Protein AF-A0AAW0UTW6-F1 (afdb_monomer_lite)

InterPro domains:
  IPR036055 LDL receptor-like superfamily [G3DSA:4.10.400.10] (11-40)
  IPR036055 LDL receptor-like superfamily [SSF57424] (15-42)

Structure (mmCIF, N/CA/C/O backbone):
data_AF-A0AAW0UTW6-F1
#
_entry.id   AF-A0AAW0UTW6-F1
#
loop_
_atom_site.group_PDB
_atom_site.id
_atom_site.type_symbol
_atom_site.label_atom_id
_atom_site.label_alt_id
_atom_site.label_comp_id
_atom_site.label_asym_id
_atom_site.label_entity_id
_atom_site.label_seq_id
_atom_site.pdbx_PDB_ins_code
_atom_site.Cartn_x
_atom_site.Cartn_y
_atom_site.Cartn_z
_atom_site.occupancy
_atom_site.B_iso_or_equiv
_atom_site.auth_seq_id
_atom_site.auth_comp_id
_atom_site.auth_asym_id
_atom_site.auth_atom_id
_atom_site.pdbx_PDB_model_num
ATOM 1 N N . MET A 1 1 ? -2.753 19.426 -11.601 1.00 44.72 1 MET A N 1
ATOM 2 C CA . MET A 1 1 ? -3.096 18.052 -11.170 1.00 44.72 1 MET A CA 1
ATOM 3 C C . MET A 1 1 ? -1.815 17.400 -10.669 1.00 44.72 1 MET A C 1
ATOM 5 O O . MET A 1 1 ? -0.758 17.939 -10.961 1.00 44.72 1 MET A O 1
ATOM 9 N N . GLU A 1 2 ? -1.940 16.328 -9.893 1.00 28.20 2 GLU A N 1
ATOM 10 C CA . GLU A 1 2 ? -0.883 15.545 -9.223 1.00 28.20 2 GLU A CA 1
ATOM 11 C C . GLU A 1 2 ? -0.414 16.062 -7.839 1.00 28.20 2 GLU A C 1
ATOM 13 O O . GLU A 1 2 ? 0.444 16.927 -7.718 1.00 28.20 2 GLU A O 1
ATOM 18 N N . LEU A 1 3 ? -1.131 15.750 -6.746 1.00 35.84 3 LEU A N 1
ATOM 19 C CA . LEU A 1 3 ? -1.150 14.496 -5.945 1.00 35.84 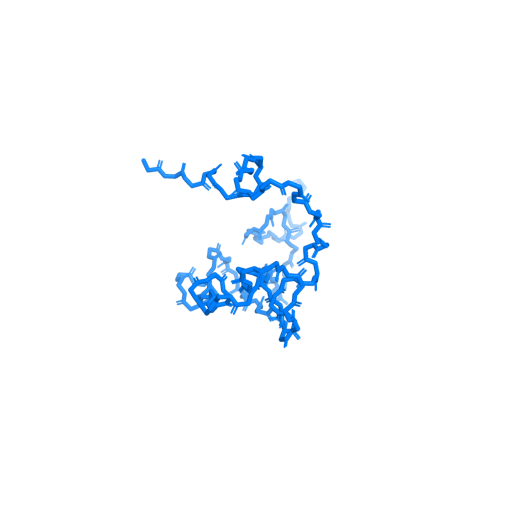3 LEU A CA 1
ATOM 20 C C . LEU A 1 3 ? -0.098 14.355 -4.822 1.00 35.84 3 LEU A C 1
ATOM 22 O O . LEU A 1 3 ? 0.089 13.262 -4.309 1.00 35.84 3 LEU A O 1
ATOM 26 N N . HIS A 1 4 ? 0.487 15.444 -4.314 1.00 33.06 4 HIS A N 1
ATOM 27 C CA . HIS A 1 4 ? 1.283 15.410 -3.066 1.00 33.06 4 HIS A CA 1
ATOM 28 C C . HIS A 1 4 ? 0.709 16.250 -1.914 1.00 33.06 4 HIS A C 1
ATOM 30 O O . HIS A 1 4 ? 1.441 16.735 -1.060 1.00 33.06 4 HIS A O 1
ATOM 36 N N . LYS A 1 5 ? -0.622 16.383 -1.829 1.00 36.75 5 LYS A N 1
ATOM 37 C CA . LYS A 1 5 ? -1.275 16.994 -0.654 1.00 36.75 5 LYS A CA 1
ATOM 38 C C . LYS A 1 5 ? -1.708 15.987 0.417 1.00 36.75 5 LYS A C 1
ATOM 40 O O . LYS A 1 5 ? -2.502 16.319 1.287 1.00 36.75 5 LYS A O 1
ATOM 45 N N . ARG A 1 6 ? -1.223 14.745 0.354 1.00 47.38 6 ARG A N 1
ATOM 46 C CA . ARG A 1 6 ? -1.571 13.698 1.318 1.00 47.38 6 ARG A CA 1
ATOM 47 C C . ARG A 1 6 ? -0.301 13.229 2.022 1.00 47.38 6 ARG A C 1
ATOM 49 O O . ARG A 1 6 ? 0.553 12.626 1.385 1.00 47.38 6 ARG A O 1
ATOM 56 N N . LEU A 1 7 ? -0.254 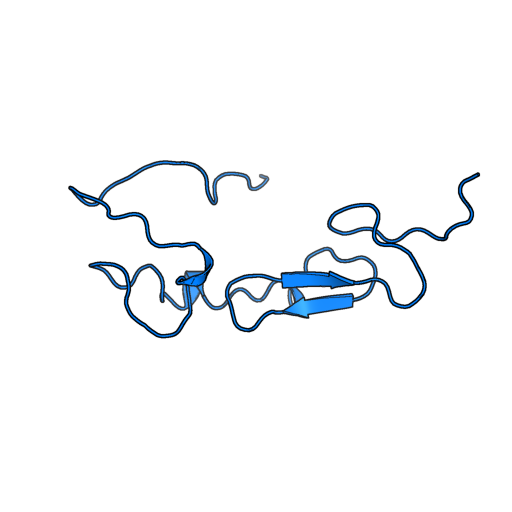13.482 3.332 1.00 46.34 7 LEU A N 1
ATOM 57 C CA . LEU A 1 7 ? 0.673 12.938 4.341 1.00 46.34 7 LEU A CA 1
ATOM 58 C C . LEU A 1 7 ? 1.900 13.763 4.775 1.00 46.34 7 LEU A C 1
ATOM 60 O O . LEU A 1 7 ? 2.766 13.201 5.438 1.00 46.34 7 LEU A O 1
ATOM 64 N N . SER A 1 8 ? 1.934 15.082 4.558 1.00 44.53 8 SER A N 1
ATOM 65 C CA . SER A 1 8 ? 2.948 15.933 5.209 1.00 44.53 8 SER A CA 1
ATOM 66 C C . SER A 1 8 ? 2.377 17.276 5.685 1.00 44.53 8 SER A C 1
ATOM 68 O O . SER A 1 8 ? 2.443 18.260 4.959 1.00 44.53 8 SER A O 1
ATOM 70 N N . GLY A 1 9 ? 1.863 17.306 6.921 1.00 41.03 9 GLY A N 1
ATOM 71 C CA . GLY A 1 9 ? 1.803 18.506 7.775 1.00 41.03 9 GLY A CA 1
ATOM 72 C C . GLY A 1 9 ? 0.580 19.437 7.662 1.00 41.03 9 GLY A C 1
ATOM 73 O O . GLY A 1 9 ? 0.301 19.976 6.596 1.00 41.03 9 GLY A O 1
ATOM 74 N N . GLY A 1 10 ? -0.064 19.684 8.815 1.00 37.12 10 GLY A N 1
ATOM 75 C CA . GLY A 1 10 ? -1.047 20.753 9.089 1.00 37.12 10 GLY A CA 1
ATOM 76 C C . GLY A 1 10 ? -2.408 20.203 9.547 1.00 37.12 10 GLY A C 1
ATOM 77 O O . GLY A 1 10 ? -3.207 19.831 8.699 1.00 37.12 10 GLY A O 1
ATOM 78 N N . THR A 1 11 ? -2.615 19.831 10.818 1.00 43.09 11 THR A N 1
ATOM 79 C CA . THR A 1 11 ? -3.067 20.650 11.975 1.00 43.09 11 THR A CA 1
ATOM 80 C C . THR A 1 11 ? -4.335 21.470 11.734 1.00 43.09 11 THR A C 1
ATOM 82 O O . THR A 1 11 ? -4.229 22.575 11.224 1.00 43.09 11 THR A O 1
ATOM 85 N N . GLU A 1 12 ? -5.482 20.992 12.226 1.00 44.12 12 GLU A N 1
ATOM 86 C CA . GLU A 1 12 ? -6.434 21.838 12.966 1.00 44.12 12 GLU A CA 1
ATOM 87 C C . GLU A 1 12 ? -7.383 20.986 13.823 1.00 44.12 12 GLU A C 1
ATOM 89 O O . GLU A 1 12 ? -8.572 20.874 13.583 1.00 44.12 12 GLU A O 1
ATOM 94 N N . GLU A 1 13 ? -6.806 20.391 14.864 1.00 40.19 13 GLU A N 1
ATOM 95 C CA . GLU A 1 13 ? -7.478 20.155 16.139 1.00 40.19 13 GLU A CA 1
ATOM 96 C C . GLU A 1 13 ? -6.480 20.662 17.182 1.00 40.19 13 GLU A C 1
ATOM 98 O O . GLU A 1 13 ? -5.295 20.297 17.174 1.00 40.19 13 GLU A O 1
ATOM 103 N N . THR A 1 14 ? -6.916 21.587 18.026 1.00 42.50 14 THR A N 1
ATOM 104 C CA . THR A 1 14 ? -6.121 22.143 19.120 1.00 42.50 14 THR A CA 1
ATOM 105 C C . THR A 1 14 ? -5.609 21.004 20.012 1.00 42.50 14 THR A C 1
ATOM 107 O O . THR A 1 14 ? -6.351 20.486 20.838 1.00 42.50 14 THR A O 1
ATOM 110 N N . GLY A 1 15 ? -4.348 20.589 19.833 1.00 42.81 15 GLY A N 1
ATOM 111 C CA .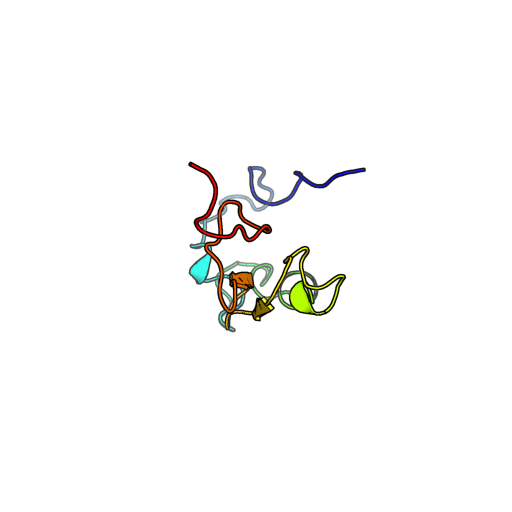 GLY A 1 15 ? -3.704 19.537 20.636 1.00 42.81 15 GLY A CA 1
ATOM 112 C C . GLY A 1 15 ? -3.559 18.156 19.977 1.00 42.81 15 GLY A C 1
ATOM 113 O O . GLY A 1 15 ? -3.484 17.163 20.696 1.00 42.81 15 GLY A O 1
ATOM 114 N N . GLY A 1 16 ? -3.508 18.077 18.640 1.00 49.72 16 GLY A N 1
ATOM 115 C CA . GLY A 1 16 ? -3.394 16.827 17.872 1.00 49.72 16 GLY A CA 1
ATOM 116 C C . GLY A 1 16 ? -2.313 15.853 18.366 1.00 49.72 16 GLY A C 1
ATOM 117 O O . GLY A 1 16 ? -1.114 16.048 18.161 1.00 49.72 16 GLY A O 1
ATOM 118 N N . LYS A 1 17 ? -2.754 14.762 18.993 1.00 56.59 17 LYS A N 1
ATOM 119 C CA . LYS A 1 17 ? -1.930 13.603 19.336 1.00 56.59 17 LYS A CA 1
ATOM 120 C C . LYS A 1 17 ? -1.739 12.793 18.052 1.00 56.59 17 LYS A C 1
ATOM 122 O O . LYS A 1 17 ? -2.686 12.195 17.561 1.00 56.59 17 LYS A O 1
ATOM 127 N N . CYS A 1 18 ? -0.541 12.804 17.472 1.00 59.09 18 CYS A N 1
ATOM 128 C CA . CYS A 1 18 ? -0.264 12.027 16.264 1.00 59.09 18 CYS A CA 1
ATOM 129 C C . CYS A 1 18 ? -0.468 10.527 16.545 1.00 59.09 18 CYS A C 1
ATOM 131 O O . CYS A 1 18 ? 0.277 9.950 17.342 1.00 59.09 18 CYS A O 1
ATOM 133 N N . ILE A 1 19 ? -1.443 9.890 15.893 1.00 71.19 19 ILE A N 1
ATOM 134 C CA . ILE A 1 19 ? -1.566 8.427 15.896 1.00 71.19 19 ILE A CA 1
ATOM 135 C C . ILE A 1 19 ? -0.568 7.815 14.915 1.00 71.19 19 ILE A C 1
ATOM 137 O O . ILE A 1 19 ? -0.132 8.447 13.947 1.00 71.19 19 ILE A O 1
ATOM 141 N N . GLN A 1 20 ? -0.166 6.571 15.165 1.00 68.38 20 GLN A N 1
ATOM 142 C CA . GLN A 1 20 ? 0.712 5.883 14.230 1.00 68.38 20 GLN A CA 1
ATOM 143 C C . GLN A 1 20 ? -0.060 5.539 12.953 1.00 68.38 20 GLN A C 1
ATOM 145 O O . GLN A 1 20 ? -1.228 5.172 13.009 1.00 68.38 20 GLN A O 1
ATOM 150 N N . LYS A 1 21 ? 0.601 5.593 11.792 1.00 62.03 21 LYS A N 1
ATOM 151 C CA . LYS A 1 21 ? -0.029 5.301 10.491 1.00 62.03 21 LYS A CA 1
ATOM 152 C C . LYS A 1 21 ? -0.681 3.912 10.445 1.00 62.03 21 LYS A C 1
ATOM 154 O O . LYS A 1 21 ? -1.660 3.705 9.742 1.00 62.03 21 LYS A O 1
ATOM 159 N N . GLN A 1 22 ? -0.133 2.959 11.197 1.00 62.44 22 GLN A N 1
ATOM 160 C CA . GLN A 1 22 ? -0.691 1.616 11.345 1.00 62.44 22 GLN A CA 1
ATOM 161 C C . GLN A 1 22 ? -1.993 1.536 12.156 1.00 62.44 22 GLN A C 1
ATOM 163 O O . GLN A 1 22 ? -2.599 0.468 12.132 1.00 62.44 22 GLN A O 1
ATOM 168 N N . CYS A 1 23 ? -2.360 2.592 12.878 1.00 72.50 23 CYS A N 1
ATOM 169 C CA . CYS A 1 23 ? -3.599 2.719 13.648 1.00 72.50 23 CYS A CA 1
ATOM 170 C C . CY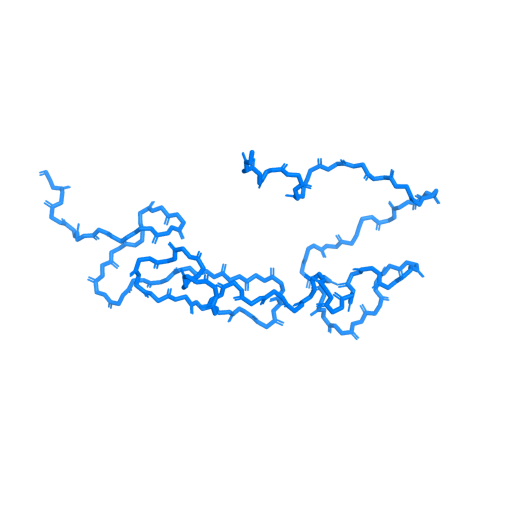S A 1 23 ? -4.668 3.504 12.880 1.00 72.50 23 CYS A C 1
ATOM 172 O O . CYS A 1 23 ? -5.694 3.831 13.441 1.00 72.50 23 CYS A O 1
ATOM 174 N N . MET A 1 24 ? -4.416 3.861 11.617 1.00 73.75 24 MET A N 1
ATOM 175 C CA . MET A 1 24 ? -5.481 4.341 10.744 1.00 73.75 24 MET A CA 1
ATOM 176 C C . MET A 1 24 ? -6.203 3.130 10.165 1.00 73.75 24 MET A C 1
ATOM 178 O O . MET A 1 24 ? -5.531 2.226 9.641 1.00 73.75 24 MET A O 1
ATOM 182 N N . CYS A 1 25 ? -7.532 3.153 10.164 1.00 74.75 25 CYS A N 1
ATOM 183 C CA . CYS A 1 25 ? -8.365 2.094 9.603 1.00 74.75 25 CYS A CA 1
ATOM 184 C C . CYS A 1 25 ? -8.166 0.731 10.236 1.00 74.75 25 CYS A C 1
ATOM 186 O O . CYS A 1 25 ? -8.170 -0.295 9.545 1.00 74.75 25 CYS A O 1
ATOM 188 N N . ASP A 1 26 ? -7.932 0.720 11.540 1.00 77.44 26 ASP A N 1
ATOM 189 C CA . ASP A 1 26 ? -7.868 -0.514 12.312 1.00 77.44 26 ASP A CA 1
ATOM 190 C C . ASP A 1 26 ? -9.223 -0.866 12.949 1.00 77.44 26 ASP A C 1
ATOM 192 O O . ASP A 1 26 ? -9.344 -1.903 13.609 1.00 77.44 26 ASP A O 1
ATOM 196 N N . GLY A 1 27 ? -10.259 -0.061 12.684 1.00 75.81 27 GLY A N 1
ATOM 197 C CA . GLY A 1 27 ? -11.597 -0.221 13.242 1.00 75.81 27 GLY A CA 1
ATOM 198 C C . GLY A 1 27 ? -11.720 0.319 14.666 1.00 75.81 27 GLY A C 1
ATOM 199 O O . GLY A 1 27 ? -12.760 0.107 15.299 1.00 75.81 27 GLY A O 1
ATOM 200 N N . ILE A 1 28 ? -10.687 0.988 15.186 1.00 81.38 28 ILE A N 1
ATOM 201 C CA . ILE A 1 28 ? -10.644 1.568 16.526 1.00 81.38 28 ILE A CA 1
ATOM 202 C C . ILE A 1 28 ? -10.501 3.079 16.376 1.00 81.38 28 ILE A C 1
ATOM 204 O O . ILE A 1 28 ? -9.534 3.568 15.819 1.00 81.38 28 ILE A O 1
ATOM 208 N N . ASN A 1 29 ? -11.445 3.835 16.938 1.00 81.94 29 ASN A N 1
ATOM 209 C CA . ASN A 1 29 ? -11.364 5.291 16.927 1.00 81.94 29 ASN A CA 1
ATOM 210 C C . ASN A 1 29 ? -10.174 5.788 17.777 1.00 81.94 29 ASN A C 1
ATOM 212 O O . ASN A 1 29 ? -10.263 5.847 19.010 1.00 81.94 29 ASN A O 1
ATOM 216 N N . GLY A 1 30 ? -9.067 6.122 17.120 1.00 76.12 30 GLY A N 1
ATOM 217 C CA . GLY A 1 30 ? -7.835 6.652 17.696 1.00 76.12 30 GLY A CA 1
ATOM 218 C C . GLY A 1 30 ? -7.763 8.181 17.718 1.00 76.12 30 GLY A C 1
ATOM 219 O O . GLY A 1 30 ? -6.937 8.730 18.458 1.00 76.12 30 GLY A O 1
ATOM 220 N N . CYS A 1 31 ? -8.627 8.871 16.968 1.00 76.62 31 CYS A N 1
ATOM 221 C CA . CYS A 1 31 ? -8.724 10.331 16.942 1.00 76.62 31 CYS A CA 1
ATOM 222 C C . CYS A 1 31 ? -9.981 10.871 17.649 1.00 76.62 31 CYS A C 1
ATOM 224 O O . CYS A 1 31 ? -10.985 10.191 17.822 1.00 76.62 31 CYS A O 1
ATOM 226 N N . SER A 1 32 ? -9.976 12.148 18.041 1.00 77.06 32 SER A N 1
ATOM 227 C CA . SER A 1 32 ? -11.146 12.766 18.697 1.00 77.06 32 SER A CA 1
ATOM 228 C C . SER A 1 32 ? -12.400 12.745 17.813 1.00 77.06 32 SER A C 1
ATOM 230 O O . SER A 1 32 ? -13.509 12.576 18.318 1.00 77.06 32 SER A O 1
ATOM 232 N N . SER A 1 33 ? -12.211 12.876 16.497 1.00 71.62 33 SER A N 1
ATOM 233 C CA . SER A 1 33 ? -13.283 13.010 15.506 1.00 71.62 33 SER A CA 1
ATOM 234 C C . SER A 1 33 ? -13.490 11.754 14.642 1.00 71.62 33 SER A C 1
ATOM 236 O O . SER A 1 33 ? -14.258 11.809 13.683 1.00 71.62 33 SER A O 1
ATOM 238 N N . GLY A 1 34 ? -12.820 10.627 14.935 1.00 74.38 34 GLY A N 1
ATOM 239 C CA . GLY A 1 34 ? -12.931 9.397 14.126 1.00 74.38 34 GLY A CA 1
ATOM 240 C C . GLY A 1 34 ? -12.425 9.528 12.696 1.00 74.38 34 GLY A C 1
ATOM 241 O O . GLY A 1 34 ? -12.777 8.733 11.826 1.00 74.38 34 GLY A O 1
ATOM 242 N N . GLU A 1 35 ? -11.627 10.560 12.435 1.00 79.62 35 GLU A N 1
ATOM 243 C CA . GLU A 1 35 ? -11.080 10.872 11.117 1.00 79.62 35 GLU A CA 1
ATOM 244 C C . GLU A 1 35 ? -10.165 9.770 10.571 1.00 79.62 35 GLU A C 1
ATOM 246 O O . GLU A 1 35 ? -10.065 9.577 9.359 1.00 79.62 35 GLU A O 1
ATOM 251 N N . ASP A 1 36 ? -9.551 9.011 11.471 1.00 77.50 36 ASP A N 1
ATOM 252 C CA . ASP A 1 36 ? -8.726 7.841 11.209 1.00 77.50 36 ASP A CA 1
ATOM 253 C C . ASP A 1 36 ? -9.514 6.627 10.695 1.00 77.50 36 ASP A C 1
ATOM 255 O O . ASP A 1 36 ? -8.923 5.760 10.055 1.00 77.50 36 ASP A O 1
ATOM 259 N N . GLU A 1 37 ? -10.839 6.622 10.868 1.00 80.25 37 GLU A N 1
ATOM 260 C CA . GLU A 1 37 ? -11.749 5.532 10.483 1.00 80.25 37 GLU A CA 1
ATOM 261 C C . GLU A 1 37 ? -12.772 5.943 9.406 1.00 80.25 37 GLU A C 1
ATOM 263 O O . GLU A 1 37 ? -13.661 5.175 9.023 1.00 80.25 37 GLU A O 1
ATOM 268 N N . LEU A 1 38 ? -12.674 7.164 8.868 1.00 76.12 38 LEU A N 1
ATOM 269 C CA . LEU A 1 38 ? -13.611 7.642 7.852 1.00 76.12 38 LEU A CA 1
ATOM 270 C C . LEU A 1 38 ? -13.557 6.765 6.604 1.00 76.12 38 LEU A C 1
ATOM 272 O O . LEU A 1 38 ? -12.545 6.723 5.916 1.00 76.12 38 LEU A O 1
ATOM 276 N N . VAL A 1 39 ? -14.686 6.166 6.218 1.00 69.38 39 VAL A N 1
ATOM 277 C CA . VAL A 1 39 ? -14.804 5.284 5.037 1.00 69.38 39 VAL A CA 1
ATOM 278 C C . VAL A 1 39 ? -14.265 5.927 3.752 1.00 69.38 39 VAL A C 1
ATOM 280 O O . VAL A 1 39 ? -13.720 5.241 2.897 1.00 69.38 39 VAL A O 1
ATOM 283 N N . GLN A 1 40 ? -14.366 7.248 3.612 1.00 62.81 40 GLN A N 1
ATOM 284 C CA . GLN A 1 40 ? -13.830 7.987 2.459 1.00 62.81 40 GLN A CA 1
ATOM 285 C C . GLN A 1 40 ? -12.294 8.006 2.417 1.00 62.81 40 GLN A C 1
ATOM 287 O O . GLN A 1 40 ? -11.698 8.053 1.341 1.00 62.81 40 GLN A O 1
ATOM 292 N N . LEU A 1 41 ? -11.664 7.987 3.591 1.00 66.19 41 LEU A N 1
ATOM 293 C CA . LEU A 1 41 ? -10.220 7.907 3.757 1.00 66.19 41 LEU A CA 1
ATOM 294 C C . LEU A 1 41 ? -9.741 6.464 3.838 1.00 66.19 41 LEU A C 1
ATOM 296 O O . LEU A 1 41 ? -8.634 6.243 3.377 1.00 66.19 41 LEU A O 1
ATOM 300 N N . CYS A 1 42 ? -10.580 5.558 4.365 1.00 69.50 42 CYS A N 1
ATOM 301 C CA . CYS A 1 42 ? -10.363 4.148 4.703 1.00 69.50 42 CYS A CA 1
ATOM 302 C C . CYS A 1 42 ? -10.614 3.160 3.559 1.00 69.50 42 CYS A C 1
ATOM 304 O O . CYS A 1 42 ? -9.943 2.145 3.376 1.00 69.50 42 CYS A O 1
ATOM 306 N N . GLY A 1 43 ? -11.616 3.475 2.754 1.00 57.84 43 GLY A N 1
ATOM 307 C CA . GLY A 1 43 ? -12.096 2.676 1.642 1.00 57.84 43 GLY A CA 1
ATOM 308 C C . GLY A 1 43 ? -11.365 3.025 0.363 1.00 57.84 43 GLY A C 1
ATOM 309 O O . GLY A 1 43 ? -12.006 3.242 -0.667 1.00 57.84 43 GLY A O 1
ATOM 310 N N . ILE A 1 44 ? -10.036 3.115 0.408 1.00 60.06 44 ILE A N 1
ATOM 311 C CA . ILE A 1 44 ? -9.312 3.378 -0.819 1.00 60.06 44 ILE A CA 1
ATOM 312 C C . ILE A 1 44 ? -9.346 2.104 -1.681 1.00 60.06 44 ILE A C 1
ATOM 314 O O . ILE A 1 44 ? -9.116 0.958 -1.271 1.00 60.06 44 ILE A O 1
ATOM 318 N N . VAL A 1 45 ? -9.815 2.303 -2.905 1.00 67.00 45 VAL A N 1
ATOM 319 C CA . VAL A 1 45 ? -9.973 1.291 -3.939 1.00 67.00 45 VAL A CA 1
ATOM 320 C C . VAL A 1 45 ? -8.738 1.240 -4.832 1.00 67.00 45 VAL A C 1
ATOM 322 O O . VAL A 1 45 ? -8.879 0.927 -6.003 1.00 67.00 45 VAL A O 1
ATOM 325 N N . GLU A 1 46 ? -7.533 1.514 -4.317 1.00 75.00 46 GLU A N 1
ATOM 326 C CA . GLU A 1 46 ? -6.349 1.761 -5.159 1.00 75.00 46 GLU A CA 1
ATOM 327 C C . GLU A 1 46 ? -6.112 0.628 -6.139 1.00 75.00 46 GLU A C 1
ATOM 329 O O . GLU A 1 46 ? -6.028 0.882 -7.326 1.00 75.00 46 GLU A O 1
ATOM 334 N N . CYS A 1 47 ? -6.128 -0.627 -5.685 1.00 82.56 47 CYS A N 1
ATOM 335 C CA . CYS A 1 47 ? -5.968 -1.757 -6.602 1.00 82.56 47 CYS A CA 1
ATOM 336 C C . CYS A 1 47 ? -7.119 -1.927 -7.607 1.00 82.56 47 CYS A C 1
ATOM 338 O O . CYS A 1 47 ? -6.921 -2.523 -8.659 1.00 82.56 47 CYS A O 1
ATOM 340 N N . ARG A 1 48 ? -8.321 -1.421 -7.313 1.00 82.12 48 ARG A N 1
ATOM 341 C CA . ARG A 1 48 ? -9.453 -1.427 -8.256 1.00 82.12 48 ARG A CA 1
ATOM 342 C C . ARG A 1 48 ? -9.296 -0.332 -9.314 1.00 82.12 48 ARG A C 1
ATOM 344 O O . ARG A 1 48 ? -9.704 -0.525 -10.453 1.00 82.12 48 ARG A O 1
ATOM 351 N N . GLU A 1 49 ? -8.678 0.786 -8.947 1.00 83.19 49 GLU A N 1
ATOM 352 C CA . GLU A 1 49 ? -8.444 1.928 -9.824 1.00 83.19 49 GLU A CA 1
ATOM 353 C C . GLU A 1 49 ? -7.101 1.782 -10.541 1.00 83.19 49 GLU A C 1
ATOM 355 O O . GLU A 1 49 ? -6.037 1.974 -9.956 1.00 83.19 49 GLU A O 1
ATOM 360 N N . LYS A 1 50 ? -7.135 1.438 -11.835 1.00 87.00 50 LYS A N 1
ATOM 361 C CA . LYS A 1 50 ? -5.927 1.275 -12.671 1.00 87.00 50 LYS A CA 1
ATOM 362 C C . LYS A 1 50 ? -4.853 0.382 -12.023 1.00 87.00 50 LYS A C 1
ATOM 364 O O . LYS A 1 50 ? -3.665 0.682 -12.114 1.00 87.00 50 LYS A O 1
ATOM 369 N N . ASN A 1 51 ? -5.267 -0.690 -11.342 1.00 86.56 51 ASN A N 1
ATOM 370 C CA . ASN A 1 51 ? -4.364 -1.611 -10.642 1.00 86.56 51 ASN A CA 1
ATOM 371 C C . ASN A 1 51 ? -3.446 -0.918 -9.609 1.00 86.56 51 ASN A C 1
ATOM 373 O O . ASN A 1 51 ? -2.315 -1.344 -9.404 1.00 86.56 51 ASN A O 1
ATOM 377 N N . GLY A 1 52 ? -3.864 0.203 -9.012 1.00 85.69 52 GLY A N 1
ATOM 378 C CA . GLY A 1 52 ? -3.024 0.998 -8.108 1.00 85.69 52 GLY A CA 1
ATOM 379 C C . GLY A 1 52 ? -1.776 1.581 -8.779 1.00 85.69 52 GLY A C 1
ATOM 380 O O . GLY A 1 52 ? -0.840 1.976 -8.091 1.00 85.69 52 GLY A O 1
ATOM 381 N N . GLY A 1 53 ? -1.731 1.596 -10.115 1.00 90.06 53 GLY A N 1
ATOM 382 C CA . GLY A 1 53 ? -0.535 1.917 -10.890 1.00 90.06 53 GLY A CA 1
ATOM 383 C C . GLY A 1 53 ? 0.506 0.795 -10.951 1.00 90.06 53 GLY A C 1
ATOM 384 O O . GLY A 1 53 ? 1.574 1.026 -11.501 1.00 90.06 53 GLY A O 1
ATOM 385 N N . CYS A 1 54 ? 0.234 -0.395 -10.407 1.00 92.88 54 CYS A N 1
ATOM 386 C CA . CYS A 1 54 ? 1.154 -1.528 -10.454 1.00 92.88 54 CYS A CA 1
ATOM 387 C C . CYS A 1 54 ? 1.255 -2.122 -11.863 1.00 92.88 54 CYS A C 1
ATOM 389 O O . CYS A 1 54 ? 0.237 -2.332 -12.527 1.00 92.88 54 CYS A O 1
ATOM 391 N N . GLU A 1 55 ? 2.469 -2.477 -12.280 1.00 94.44 55 GLU A N 1
ATOM 392 C CA . GLU A 1 55 ? 2.710 -3.135 -13.568 1.00 94.44 55 GLU A CA 1
ATOM 393 C C . GLU A 1 55 ? 2.145 -4.562 -13.609 1.00 94.44 55 GLU A C 1
ATOM 395 O O . GLU A 1 55 ? 1.514 -4.958 -14.584 1.00 94.44 55 GLU A O 1
ATOM 400 N N . HIS A 1 56 ? 2.333 -5.323 -12.528 1.00 94.06 56 HIS A N 1
ATOM 401 C CA . HIS A 1 56 ? 1.850 -6.698 -12.410 1.00 94.06 56 HIS A CA 1
ATOM 402 C C . HIS A 1 56 ? 0.691 -6.815 -11.419 1.00 94.06 56 HIS A C 1
ATOM 404 O O . HIS A 1 56 ? -0.471 -6.673 -11.793 1.00 94.06 56 HIS A O 1
ATOM 410 N N . LEU A 1 57 ? 0.980 -7.088 -10.147 1.00 92.06 57 LEU A N 1
ATOM 411 C CA . LEU A 1 57 ? -0.043 -7.400 -9.155 1.00 92.06 57 LEU A CA 1
ATOM 412 C C . LEU A 1 57 ? -0.142 -6.271 -8.136 1.00 92.06 57 LEU A C 1
ATOM 414 O O . LEU A 1 57 ? 0.877 -5.836 -7.602 1.00 92.06 57 LEU A O 1
ATOM 418 N N . CYS A 1 58 ? -1.365 -5.836 -7.840 1.00 91.00 58 CYS A N 1
ATOM 419 C CA . CYS A 1 58 ? -1.653 -4.921 -6.744 1.00 91.00 58 CYS A CA 1
ATOM 420 C C . CYS A 1 58 ? -2.277 -5.677 -5.574 1.00 91.00 58 CYS A C 1
ATOM 422 O O . CYS A 1 58 ? -3.333 -6.299 -5.710 1.00 91.00 58 CYS A O 1
ATOM 424 N N . PHE A 1 59 ? -1.643 -5.588 -4.409 1.00 87.31 59 PHE A N 1
ATOM 425 C CA . PHE A 1 59 ? -2.122 -6.200 -3.179 1.00 87.31 59 PHE A CA 1
ATOM 426 C C . PHE A 1 59 ? -2.605 -5.131 -2.214 1.00 87.31 59 PHE A C 1
ATOM 428 O O . PHE A 1 59 ? -1.837 -4.267 -1.788 1.00 87.31 59 PHE A O 1
ATOM 435 N N . LYS A 1 60 ? -3.881 -5.220 -1.832 1.00 80.06 60 LYS A N 1
ATOM 436 C CA . LYS A 1 60 ? -4.398 -4.467 -0.692 1.00 80.06 60 LYS A CA 1
ATOM 437 C C . LYS A 1 60 ? -3.924 -5.113 0.600 1.00 80.06 60 LYS A C 1
ATOM 439 O O . LYS A 1 60 ? -3.962 -6.335 0.740 1.00 80.06 60 LYS A O 1
ATOM 444 N N . THR A 1 61 ? -3.515 -4.293 1.556 1.00 71.06 61 THR A N 1
ATOM 445 C CA . THR A 1 61 ? -3.333 -4.752 2.934 1.00 71.06 61 THR A CA 1
ATOM 446 C C . THR A 1 61 ? -4.647 -4.636 3.698 1.00 71.06 61 THR A C 1
ATOM 448 O O . THR A 1 61 ? -5.594 -4.009 3.233 1.00 71.06 61 THR A O 1
ATOM 451 N N . GLN A 1 62 ? -4.708 -5.227 4.891 1.00 61.44 62 GLN A N 1
ATOM 452 C CA . GLN A 1 62 ? -5.848 -5.068 5.803 1.00 61.44 62 GLN A CA 1
ATOM 453 C C . GLN A 1 62 ? -6.023 -3.619 6.304 1.00 61.44 62 GLN A C 1
ATOM 455 O O . GLN A 1 62 ? -7.002 -3.331 6.975 1.00 61.44 62 GLN A O 1
ATOM 460 N N . LYS A 1 63 ? -5.078 -2.722 5.986 1.00 61.75 63 LYS A N 1
ATOM 461 C CA . LYS A 1 63 ? -5.045 -1.310 6.385 1.00 61.75 63 LYS A CA 1
ATOM 462 C C . LYS A 1 63 ? -5.148 -0.405 5.159 1.00 61.75 63 LYS A C 1
ATOM 464 O O . LYS A 1 63 ? -5.268 -0.873 4.028 1.00 61.75 63 LYS A O 1
ATOM 469 N N . LEU A 1 64 ? -4.961 0.896 5.374 1.00 63.41 64 LEU A N 1
ATOM 470 C CA . LEU A 1 64 ? -4.910 1.938 4.345 1.00 63.41 64 LEU A CA 1
ATOM 471 C C . LEU A 1 64 ? -3.701 1.952 3.409 1.00 63.41 64 LEU A C 1
ATOM 473 O O . LEU A 1 64 ? -3.201 2.998 2.988 1.00 63.41 64 LEU A O 1
ATOM 477 N N . TYR A 1 65 ? -3.185 0.777 3.096 1.00 69.56 65 TYR A N 1
ATOM 478 C CA . TYR A 1 65 ? -2.006 0.640 2.274 1.00 69.56 65 TYR A CA 1
ATOM 479 C C . TYR A 1 65 ? -2.191 -0.463 1.242 1.00 69.56 65 TYR A C 1
ATOM 481 O O . TYR A 1 65 ? -2.832 -1.487 1.491 1.00 69.56 65 TYR A O 1
ATOM 489 N N . TYR A 1 66 ? -1.566 -0.265 0.090 1.00 82.31 66 TYR A N 1
ATOM 490 C CA . TYR A 1 66 ? -1.408 -1.272 -0.941 1.00 82.31 66 TYR A CA 1
ATOM 491 C C . TYR A 1 66 ? 0.042 -1.278 -1.416 1.00 82.31 66 TYR A C 1
ATOM 493 O O . TYR A 1 66 ? 0.764 -0.283 -1.285 1.00 82.31 66 TYR A O 1
ATOM 501 N N . PHE A 1 67 ? 0.464 -2.396 -1.986 1.00 86.69 67 PHE A N 1
ATOM 502 C CA . PHE A 1 67 ? 1.779 -2.520 -2.595 1.00 86.69 67 PHE A CA 1
ATOM 503 C C . PHE A 1 67 ? 1.706 -3.306 -3.895 1.00 86.69 67 PHE A C 1
ATOM 505 O O . PHE A 1 67 ? 0.806 -4.122 -4.103 1.00 86.69 67 PHE A O 1
ATOM 512 N N . CYS A 1 68 ? 2.679 -3.048 -4.759 1.00 90.81 68 CYS A N 1
ATOM 513 C CA . CYS A 1 68 ? 2.849 -3.780 -5.999 1.00 90.81 68 CYS A CA 1
ATOM 514 C C . CYS A 1 68 ? 3.756 -4.989 -5.783 1.00 90.81 68 CYS A C 1
ATOM 516 O O . CYS A 1 68 ? 4.719 -4.926 -5.016 1.00 90.81 68 CYS A O 1
ATOM 518 N N . GLN A 1 69 ? 3.469 -6.083 -6.478 1.00 93.25 69 GLN A N 1
ATOM 519 C CA . GLN A 1 69 ? 4.308 -7.273 -6.489 1.00 93.25 69 GLN A CA 1
ATOM 520 C C . GLN A 1 69 ? 4.445 -7.810 -7.911 1.00 93.25 69 GLN A C 1
ATOM 522 O O . GLN A 1 69 ? 3.508 -7.805 -8.710 1.00 93.25 69 GLN A O 1
ATOM 527 N N . CYS A 1 70 ? 5.643 -8.292 -8.217 1.00 94.00 70 CYS A N 1
ATOM 528 C CA . CYS A 1 70 ? 5.983 -8.851 -9.512 1.00 94.00 70 CYS A CA 1
ATOM 529 C C . CYS A 1 70 ? 5.894 -10.382 -9.457 1.00 94.00 70 CYS A C 1
ATOM 531 O O . CYS A 1 70 ? 6.427 -10.998 -8.538 1.00 94.00 70 CYS A O 1
ATOM 533 N N . GLN A 1 71 ? 5.238 -10.999 -10.444 1.00 88.19 71 GLN A N 1
ATOM 534 C CA . GLN A 1 71 ? 5.013 -12.450 -10.470 1.00 88.19 71 GLN A CA 1
ATOM 535 C C . GLN A 1 71 ? 6.280 -13.266 -10.800 1.00 88.19 71 GLN A C 1
ATOM 537 O O . GLN A 1 71 ? 6.484 -14.332 -10.227 1.00 88.19 71 GLN A O 1
ATOM 542 N N . CYS A 1 72 ? 7.149 -12.762 -11.688 1.00 87.88 72 CYS A N 1
ATOM 543 C CA . CYS A 1 72 ? 8.402 -13.429 -12.095 1.00 87.88 72 CYS A CA 1
ATOM 544 C C . CYS A 1 72 ? 9.596 -12.467 -12.258 1.00 87.88 72 CYS A C 1
ATOM 546 O O . CYS A 1 72 ? 10.651 -12.850 -12.757 1.00 87.88 72 CYS A O 1
ATOM 548 N N . TYR A 1 73 ? 9.428 -11.211 -11.851 1.00 90.19 73 TYR A N 1
ATOM 549 C CA . TYR A 1 73 ? 10.403 -10.135 -12.025 1.00 90.19 73 TYR A CA 1
ATOM 550 C C . TYR A 1 73 ? 10.717 -9.490 -10.683 1.00 90.19 73 TYR A C 1
ATOM 552 O O . TYR A 1 73 ? 10.060 -9.778 -9.680 1.00 90.19 73 TYR A O 1
ATOM 560 N N . ARG A 1 74 ? 11.720 -8.616 -10.648 1.00 89.06 74 ARG A N 1
ATOM 561 C CA . ARG A 1 74 ? 12.034 -7.855 -9.444 1.00 89.06 74 ARG A CA 1
ATOM 562 C C . ARG A 1 74 ? 11.330 -6.507 -9.502 1.00 89.06 74 ARG A C 1
ATOM 564 O O . ARG A 1 74 ? 11.352 -5.832 -10.523 1.00 89.06 74 ARG A O 1
ATOM 571 N N . LEU A 1 75 ? 10.742 -6.109 -8.380 1.00 91.38 75 LEU A N 1
ATOM 572 C CA . LEU A 1 75 ? 10.203 -4.769 -8.212 1.00 91.38 75 LEU A CA 1
ATOM 573 C C . LEU A 1 75 ? 11.373 -3.776 -8.083 1.00 91.38 75 LEU A C 1
ATOM 575 O O . LEU A 1 75 ? 12.188 -3.902 -7.163 1.00 91.38 75 LEU A O 1
ATOM 579 N N . ILE A 1 76 ? 11.483 -2.830 -9.017 1.00 91.31 76 ILE A N 1
ATOM 580 C CA . ILE A 1 76 ? 12.586 -1.848 -9.059 1.00 91.31 76 ILE A CA 1
ATOM 581 C C . ILE A 1 76 ? 12.140 -0.490 -8.518 1.00 91.31 76 ILE A C 1
ATOM 583 O O . ILE A 1 76 ? 12.887 0.173 -7.801 1.00 91.31 76 ILE A O 1
ATOM 587 N N . THR A 1 77 ? 10.903 -0.092 -8.809 1.00 90.00 77 THR A N 1
ATOM 588 C CA . THR A 1 77 ? 10.269 1.104 -8.237 1.00 90.00 77 THR A CA 1
ATOM 589 C C . THR A 1 77 ? 9.049 0.699 -7.422 1.00 90.00 77 THR A C 1
ATOM 591 O O . THR A 1 77 ? 8.713 -0.472 -7.336 1.00 90.00 77 THR A O 1
ATOM 594 N N . LYS A 1 78 ? 8.310 1.651 -6.849 1.00 85.88 78 LYS A N 1
ATOM 595 C CA . LYS A 1 78 ? 7.046 1.331 -6.168 1.00 85.88 78 LYS A CA 1
ATOM 596 C C . LYS A 1 78 ? 6.019 0.633 -7.084 1.00 85.88 78 LYS A C 1
ATOM 598 O O . LYS A 1 78 ? 5.116 -0.011 -6.562 1.00 85.88 78 LYS A O 1
ATOM 603 N N . PHE A 1 79 ? 6.160 0.754 -8.407 1.00 91.94 79 PHE A N 1
ATOM 604 C CA . PHE A 1 79 ? 5.143 0.361 -9.385 1.00 91.94 79 PHE A CA 1
ATOM 605 C C . PHE A 1 79 ? 5.643 -0.592 -10.484 1.00 91.94 79 PHE A C 1
ATOM 607 O O . PHE A 1 79 ? 4.850 -1.403 -10.958 1.00 91.94 79 PHE A O 1
ATOM 614 N N . ASN A 1 80 ? 6.927 -0.522 -10.859 1.00 92.81 80 ASN A N 1
ATOM 615 C CA . ASN A 1 80 ? 7.470 -1.189 -12.050 1.00 92.81 80 ASN A CA 1
ATOM 616 C C . ASN A 1 80 ? 8.310 -2.429 -11.721 1.00 92.81 80 ASN A C 1
ATOM 618 O O . ASN A 1 80 ? 9.049 -2.466 -10.725 1.00 92.81 80 ASN A O 1
ATOM 622 N N . CYS A 1 81 ? 8.231 -3.404 -12.615 1.00 93.12 81 CYS A N 1
ATOM 623 C CA . CYS A 1 81 ? 8.882 -4.697 -12.578 1.00 93.12 81 CYS A CA 1
ATOM 624 C C . CYS A 1 81 ? 9.929 -4.786 -13.689 1.00 93.12 81 CYS A C 1
ATOM 626 O O . CYS A 1 81 ? 9.637 -4.521 -14.846 1.00 93.12 81 CYS A O 1
ATOM 628 N N . GLU A 1 82 ? 11.135 -5.242 -13.367 1.00 90.75 82 GLU A N 1
ATOM 629 C CA . GLU A 1 82 ? 12.138 -5.522 -14.394 1.00 90.75 82 GLU A CA 1
ATOM 630 C C . GLU A 1 82 ? 12.694 -6.930 -14.259 1.00 90.75 82 GLU A C 1
ATOM 632 O O . GLU A 1 82 ? 12.828 -7.509 -13.171 1.00 90.75 82 GLU A O 1
ATOM 637 N N . THR A 1 83 ? 13.009 -7.493 -15.419 1.00 85.94 83 THR A N 1
ATOM 638 C CA . THR A 1 83 ? 13.734 -8.753 -15.504 1.00 85.94 83 THR A CA 1
ATOM 639 C C . THR A 1 83 ? 15.159 -8.548 -14.989 1.00 85.94 83 THR A C 1
ATOM 641 O O . THR A 1 83 ? 15.715 -7.458 -15.084 1.00 85.94 83 THR A O 1
ATOM 644 N N . TRP A 1 84 ? 15.797 -9.605 -14.494 1.00 69.06 84 TRP A N 1
ATOM 645 C CA . TRP A 1 84 ? 17.199 -9.563 -14.059 1.00 69.06 84 TRP A CA 1
ATOM 646 C C . TRP A 1 84 ? 18.214 -9.340 -15.203 1.00 69.06 84 TRP A C 1
ATOM 648 O O . TRP A 1 84 ? 19.411 -9.464 -14.975 1.00 69.06 84 TRP A O 1
ATOM 658 N N . LEU A 1 85 ? 17.766 -9.039 -16.428 1.00 65.94 85 LEU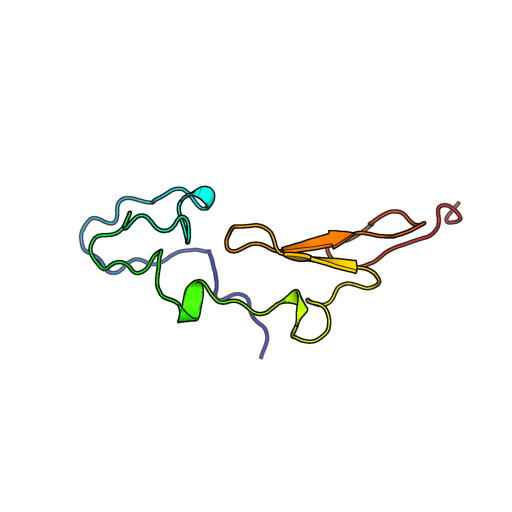 A N 1
ATOM 659 C CA . LEU A 1 85 ? 18.609 -8.961 -17.626 1.00 65.94 85 LEU A CA 1
ATOM 660 C C . LEU A 1 85 ? 19.232 -7.583 -17.889 1.00 65.94 85 LEU A C 1
ATOM 662 O O . LEU A 1 85 ? 19.787 -7.383 -18.964 1.00 65.94 85 LEU A O 1
ATOM 666 N N . LEU A 1 86 ? 19.182 -6.646 -16.943 1.00 59.50 86 LEU A N 1
ATOM 667 C CA . LEU A 1 86 ? 19.965 -5.414 -17.053 1.00 59.50 86 LEU A CA 1
ATOM 668 C C . LEU A 1 86 ? 21.340 -5.613 -16.399 1.00 59.50 86 LEU A C 1
ATOM 670 O O . LEU A 1 86 ? 21.564 -5.225 -15.251 1.00 59.50 86 LEU A O 1
ATOM 674 N N . LEU A 1 87 ? 22.225 -6.275 -17.154 1.00 55.78 87 LEU A N 1
ATOM 675 C CA . LEU A 1 87 ? 23.675 -6.059 -17.117 1.00 55.78 87 LEU A CA 1
ATOM 676 C C . LEU A 1 87 ? 24.043 -5.064 -18.219 1.00 55.78 87 LEU A C 1
ATOM 678 O O . LEU A 1 87 ? 23.533 -5.246 -19.347 1.00 55.78 87 LEU A O 1
#

pLDDT: mean 71.42, std 17.85, range [28.2, 94.44]

Secondary structure (DSSP, 8-state):
-----SSS----STT-----GGGTTSSS--STT-GGG-HHHH---TTTTGGGG-SSEEEE-SSS-EEEE-SSSEE-SSS-EE-TT--

Sequence (87 aa):
MELHKRLSGGTEETGG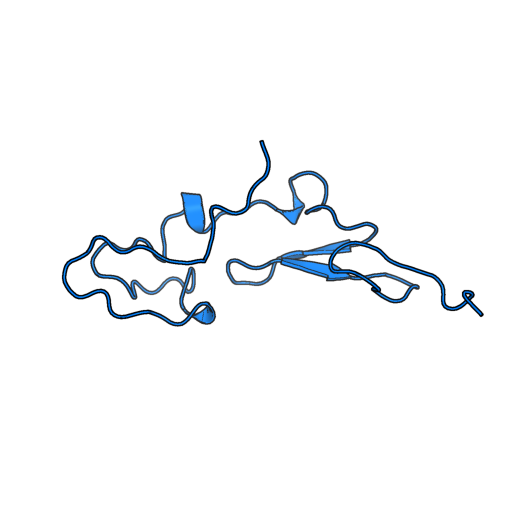KCIQKQCMCDGINGCSSGEDELVQLCGIVECREKNGGCEHLCFKTQKLYYFCQCQCYRLITKFNCETWLLL

Organism: Scylla paramamosain (NCBI:txid85552)

Foldseek 3Di:
DDDPPPDDDDDDDVPDDDDDQQQQCPPDQPDPVSPSNPCVQWVDPLCVPVNVLAPDHWDDDSTSDIFHDDPQFDDPDRHDGDHPPPD

Radius of gyration: 16.55 Å; chains: 1; bounding box: 38×36×38 Å